Protein AF-A0A957WY22-F1 (afdb_monomer)

Foldseek 3Di:
DFAFQKKKFKKFWQPQFKDWDDKAFDPVQPPKDKDDWDDDHRIIMTMIGRGDRPDDPPDDGIDTDIDTNDAAKIKMWTDDMWTAGPVRHTDDDDDGDMDIDGDDDDDDDDDDDDD

Nearest PDB structures (foldseek):
  2jh2-assembly3_C  TM=7.998E-01  e=1.149E-04  Clostridium perfringens
  2w1n-assembly1_A  TM=7.586E-01  e=9.212E-04  Clostridium perfringens
  2vn5-assembly1_A  TM=7.112E-01  e=7.054E-04  Ruminiclostridium cellulolyticum
  1g1k-assembly2_B  TM=6.632E-01  e=2.052E-03  Ruminiclostridium cellulolyticum
  9deq-assembly1_A  TM=4.966E-01  e=2.134E-01  Homo sapiens

Sequence (115 aa):
ATTPRGFALTLRIDPAHLHFTQIEANPSLGKVIPLSAEQHGATVVVGLYDLPTNLAAGSELATLVFRGSGVGATTISVVDAAAVDSAGRAIQAEATGSGVVHVDGEQLWVPVVHR

Solvent-accessible surface area (backbone atoms only — not comparable to full-atom values): 6908 Å² total; per-residue (Å²): 133,87,52,50,20,28,42,35,42,32,32,38,44,49,56,71,37,39,40,84,73,49,69,44,58,36,72,91,62,56,80,49,43,66,45,85,64,48,76,61,81,43,37,37,39,42,34,40,30,56,46,54,81,79,71,59,89,88,61,79,64,59,50,79,43,66,44,76,67,34,72,46,78,48,52,41,32,52,74,43,37,46,28,18,31,87,84,68,44,80,45,95,48,83,61,82,56,72,47,81,47,76,34,86,76,82,91,81,84,80,86,85,80,86,129

Mean predicted aligned error: 5.27 Å

Radius of gyration: 17.43 Å; Cα contacts (8 Å, |Δi|>4): 239; chains: 1; bounding box: 38×35×56 Å

Structure (mmCIF, N/CA/C/O backbone):
data_AF-A0A957WY22-F1
#
_entry.id   AF-A0A957WY22-F1
#
loop_
_atom_site.group_PDB
_atom_site.id
_atom_site.type_symbol
_atom_site.label_atom_id
_atom_site.label_alt_id
_atom_site.label_comp_id
_atom_site.label_asym_id
_atom_site.label_entity_id
_atom_site.label_seq_id
_atom_site.pdbx_PDB_ins_code
_atom_site.Cartn_x
_atom_site.Cartn_y
_atom_site.Cartn_z
_atom_site.occupancy
_atom_site.B_iso_or_equiv
_atom_site.auth_seq_id
_atom_site.auth_comp_id
_atom_site.auth_asym_id
_atom_site.auth_atom_id
_atom_site.pdbx_PDB_model_num
ATOM 1 N N . ALA A 1 1 ? 8.698 -7.769 -22.986 1.00 63.66 1 ALA A N 1
ATOM 2 C CA . ALA A 1 1 ? 7.892 -7.092 -21.954 1.00 63.66 1 ALA A CA 1
ATOM 3 C C . ALA A 1 1 ? 8.667 -5.871 -21.487 1.00 63.66 1 ALA A C 1
ATOM 5 O O . ALA A 1 1 ? 9.880 -5.982 -21.350 1.00 63.66 1 ALA A O 1
ATOM 6 N N . THR A 1 2 ? 8.019 -4.719 -21.322 1.00 78.81 2 THR A N 1
ATOM 7 C CA . THR A 1 2 ? 8.676 -3.528 -20.763 1.00 78.81 2 THR A CA 1
ATOM 8 C C . THR A 1 2 ? 8.767 -3.702 -19.253 1.00 78.81 2 THR A C 1
ATOM 10 O O . THR A 1 2 ? 7.733 -3.874 -18.611 1.00 78.81 2 THR A O 1
ATOM 13 N N . THR A 1 3 ? 9.976 -3.713 -18.686 1.00 83.00 3 THR A N 1
ATOM 14 C CA . THR A 1 3 ? 10.130 -3.847 -17.231 1.00 83.00 3 THR A CA 1
ATOM 15 C C . THR A 1 3 ? 9.831 -2.509 -16.550 1.00 83.00 3 THR A C 1
ATOM 17 O O . THR A 1 3 ? 10.396 -1.492 -16.968 1.00 83.00 3 THR A O 1
ATOM 20 N N . PRO A 1 4 ? 8.974 -2.476 -15.513 1.00 89.44 4 PRO A N 1
ATOM 21 C CA . PRO A 1 4 ? 8.736 -1.260 -14.752 1.00 89.44 4 PRO A CA 1
ATOM 22 C C . PRO A 1 4 ? 10.014 -0.808 -14.043 1.00 89.44 4 PRO A C 1
ATOM 24 O O . PRO A 1 4 ? 10.724 -1.605 -13.433 1.00 89.44 4 PRO A O 1
ATOM 27 N N . ARG A 1 5 ? 10.285 0.494 -14.105 1.00 94.38 5 ARG A N 1
ATOM 28 C CA . ARG A 1 5 ? 11.305 1.179 -13.308 1.00 94.38 5 ARG A CA 1
ATOM 29 C C . ARG A 1 5 ? 10.714 1.822 -12.060 1.00 94.38 5 ARG A C 1
ATOM 31 O O . ARG A 1 5 ? 11.398 1.919 -11.045 1.00 94.38 5 ARG A O 1
ATOM 38 N N . GLY A 1 6 ? 9.462 2.255 -12.148 1.00 95.19 6 GLY A N 1
ATOM 39 C CA . GLY A 1 6 ? 8.678 2.744 -11.025 1.00 95.19 6 GLY A CA 1
ATOM 40 C C . GLY A 1 6 ? 7.301 2.099 -11.017 1.00 95.19 6 GLY A C 1
ATOM 41 O O . GLY A 1 6 ? 6.768 1.755 -12.073 1.00 95.19 6 GLY A O 1
ATOM 42 N N . PHE A 1 7 ? 6.747 1.939 -9.823 1.00 95.81 7 PHE A N 1
ATOM 43 C CA . PHE A 1 7 ? 5.423 1.381 -9.590 1.00 95.81 7 PHE A CA 1
ATOM 44 C C . PHE A 1 7 ? 4.741 2.164 -8.473 1.00 95.81 7 PHE A C 1
ATOM 46 O O . PHE A 1 7 ? 5.372 2.456 -7.459 1.00 95.81 7 PHE A O 1
ATOM 53 N N . ALA A 1 8 ? 3.467 2.490 -8.647 1.00 96.88 8 ALA A N 1
ATOM 54 C CA . ALA A 1 8 ? 2.632 3.119 -7.640 1.00 96.88 8 ALA A CA 1
ATOM 55 C C . ALA A 1 8 ? 1.325 2.341 -7.481 1.00 96.88 8 ALA A C 1
ATOM 57 O O . ALA A 1 8 ? 0.775 1.820 -8.452 1.00 96.88 8 ALA A O 1
ATOM 58 N N . LEU A 1 9 ? 0.837 2.283 -6.247 1.00 97.38 9 LEU A N 1
ATOM 59 C CA . LEU A 1 9 ? -0.389 1.603 -5.866 1.00 97.38 9 LEU A CA 1
ATOM 60 C C . LEU A 1 9 ? -1.282 2.578 -5.107 1.00 97.38 9 LEU A C 1
ATOM 62 O O . LEU A 1 9 ? -0.845 3.201 -4.137 1.00 97.38 9 LEU A O 1
ATOM 66 N N . THR A 1 10 ? -2.541 2.662 -5.524 1.00 98.06 10 THR A N 1
ATOM 67 C CA . THR A 1 10 ? -3.582 3.378 -4.792 1.00 98.06 10 THR A CA 1
ATOM 68 C C . THR A 1 10 ? -4.447 2.370 -4.057 1.00 98.06 10 THR A C 1
ATOM 70 O O . THR A 1 10 ? -5.019 1.456 -4.656 1.00 98.06 10 THR A O 1
ATOM 73 N N . LEU A 1 11 ? -4.558 2.548 -2.749 1.00 98.19 11 LEU A N 1
ATOM 74 C CA . LEU A 1 11 ? -5.333 1.713 -1.849 1.00 98.19 11 LEU A CA 1
ATOM 75 C C . LEU A 1 11 ? -6.484 2.506 -1.248 1.00 98.19 11 LEU A C 1
ATOM 77 O O . LEU A 1 11 ? -6.350 3.693 -0.956 1.00 98.19 11 LEU A O 1
ATOM 81 N N . ARG A 1 12 ? -7.588 1.814 -0.982 1.00 98.25 12 ARG A N 1
ATOM 82 C CA . ARG A 1 12 ? -8.657 2.287 -0.111 1.00 98.25 12 ARG A CA 1
ATOM 83 C C . ARG A 1 12 ? -8.626 1.525 1.207 1.00 98.25 12 ARG A C 1
ATOM 85 O O . ARG A 1 12 ? -8.635 0.293 1.209 1.00 98.25 12 ARG A O 1
ATOM 92 N N . ILE A 1 13 ? -8.617 2.281 2.297 1.00 97.38 13 ILE A N 1
ATOM 93 C CA . ILE A 1 13 ? -8.621 1.825 3.688 1.00 97.38 13 ILE A CA 1
ATOM 94 C C . ILE A 1 13 ? -9.751 2.504 4.467 1.00 97.38 13 ILE A C 1
ATOM 96 O O . ILE A 1 13 ? -10.310 3.503 4.017 1.00 97.38 13 ILE A O 1
ATOM 100 N N . ASP A 1 14 ? -10.055 1.997 5.658 1.00 97.12 14 ASP A N 1
ATOM 101 C CA . ASP A 1 14 ? -10.890 2.711 6.623 1.00 97.12 14 ASP A CA 1
ATOM 102 C C . ASP A 1 14 ? -10.015 3.504 7.613 1.00 97.12 14 ASP A C 1
ATOM 104 O O . ASP A 1 14 ? -9.354 2.892 8.461 1.00 97.12 14 ASP A O 1
ATOM 108 N N . PRO A 1 15 ? -10.016 4.848 7.558 1.00 95.81 15 PRO A N 1
ATOM 109 C CA . PRO A 1 15 ? -9.195 5.667 8.444 1.00 95.81 15 PRO A CA 1
ATOM 110 C C . PRO A 1 15 ? -9.637 5.607 9.916 1.00 95.81 15 PRO A C 1
ATOM 112 O O . PRO A 1 15 ? -8.858 5.967 10.801 1.00 95.81 15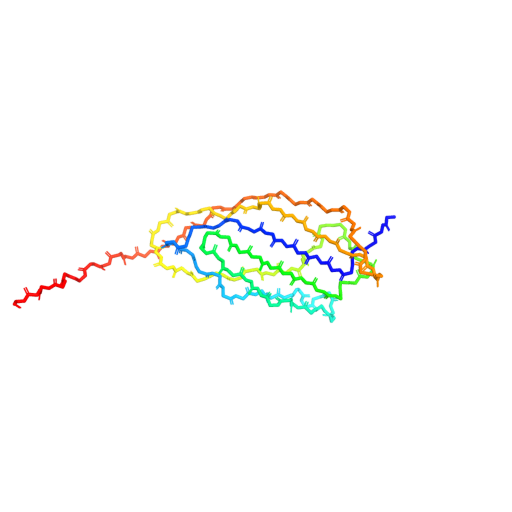 PRO A O 1
ATOM 115 N N . ALA A 1 16 ? -10.859 5.141 10.205 1.00 94.44 16 ALA A N 1
ATOM 116 C CA . ALA A 1 16 ? -11.311 4.926 11.578 1.00 94.44 16 ALA A CA 1
ATOM 117 C C . ALA A 1 16 ? -10.613 3.729 12.247 1.00 94.44 16 ALA A C 1
ATOM 119 O O . ALA A 1 16 ? -10.544 3.679 13.473 1.00 94.44 16 ALA A O 1
ATOM 120 N N . HIS A 1 17 ? -10.078 2.795 11.454 1.00 95.31 17 HIS A N 1
ATOM 121 C CA . HIS A 1 17 ? -9.441 1.571 11.944 1.00 95.31 17 HIS A CA 1
ATOM 122 C C . HIS A 1 17 ? -7.942 1.504 11.644 1.00 95.31 17 HIS A C 1
ATOM 124 O O . HIS A 1 17 ? -7.199 0.907 12.423 1.00 95.31 17 HIS A O 1
ATOM 130 N N . LEU A 1 18 ? -7.486 2.098 10.537 1.00 96.12 18 LEU A N 1
ATOM 131 C CA . LEU A 1 18 ? -6.100 2.022 10.083 1.00 96.12 18 LEU A CA 1
ATOM 132 C C . LEU A 1 18 ? -5.541 3.395 9.725 1.00 96.12 18 LEU A C 1
ATOM 134 O O . LEU A 1 18 ? -6.171 4.199 9.042 1.00 96.12 18 LEU A O 1
ATOM 138 N N . HIS A 1 19 ? -4.290 3.615 10.105 1.00 95.12 19 HIS A N 1
ATOM 139 C CA . HIS A 1 19 ? -3.485 4.742 9.662 1.00 95.12 19 HIS A CA 1
ATOM 140 C C . HIS A 1 19 ? -2.235 4.208 8.969 1.00 95.12 19 HIS A C 1
ATOM 142 O O . HIS A 1 19 ? -1.490 3.428 9.567 1.00 95.12 19 HIS A O 1
ATOM 148 N N . PHE A 1 20 ? -1.983 4.609 7.723 1.00 96.00 20 PHE A N 1
ATOM 149 C CA . PHE A 1 20 ? -0.754 4.219 7.038 1.00 96.00 20 PHE A CA 1
ATOM 150 C C . PHE A 1 20 ? 0.450 4.858 7.735 1.00 96.00 20 PHE A C 1
ATOM 152 O O . PHE A 1 20 ? 0.397 6.022 8.130 1.00 96.00 20 PHE A O 1
ATOM 159 N N . THR A 1 21 ? 1.530 4.106 7.929 1.00 95.56 21 THR A N 1
ATOM 160 C CA . THR A 1 21 ? 2.725 4.627 8.606 1.00 95.56 21 THR A CA 1
ATOM 161 C C . THR A 1 21 ? 3.931 4.655 7.693 1.00 95.56 21 THR A C 1
ATOM 163 O O . THR A 1 21 ? 4.589 5.689 7.600 1.00 95.56 21 THR A O 1
ATOM 166 N N . GLN A 1 22 ? 4.231 3.542 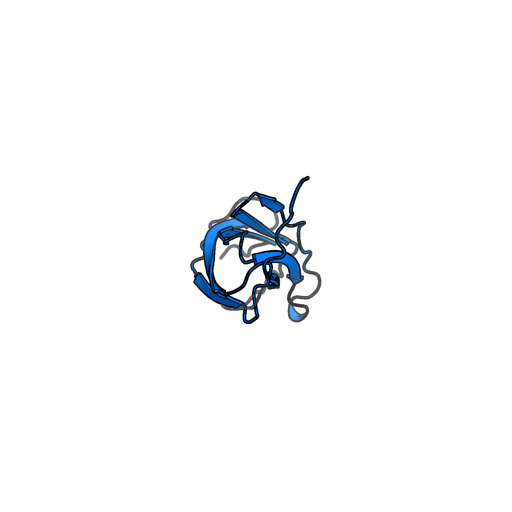7.027 1.00 95.62 22 GLN A N 1
ATOM 167 C CA . GLN A 1 22 ? 5.431 3.430 6.207 1.00 95.62 22 GLN A CA 1
ATOM 168 C C . GLN A 1 22 ? 5.313 2.352 5.135 1.00 95.62 22 GLN A C 1
ATOM 170 O O . GLN A 1 22 ? 4.529 1.409 5.237 1.00 95.62 22 GLN A O 1
ATOM 175 N N . ILE A 1 23 ? 6.144 2.508 4.109 1.00 96.19 23 ILE A N 1
ATOM 176 C CA . ILE A 1 23 ? 6.423 1.501 3.094 1.00 96.19 23 ILE A CA 1
ATOM 177 C C . ILE A 1 23 ? 7.864 1.027 3.280 1.00 96.19 23 ILE A C 1
ATOM 179 O O . ILE A 1 23 ? 8.797 1.828 3.336 1.00 96.19 23 ILE A O 1
ATOM 183 N N . GLU A 1 24 ? 8.039 -0.284 3.356 1.00 95.50 24 GLU A N 1
ATOM 184 C CA . GLU A 1 24 ? 9.333 -0.942 3.476 1.00 95.50 24 GLU A CA 1
ATOM 185 C C . GLU A 1 24 ? 9.618 -1.684 2.171 1.00 95.50 24 GLU A C 1
ATOM 187 O O . GLU A 1 24 ? 8.976 -2.688 1.866 1.00 95.50 24 GLU A O 1
ATOM 192 N N . ALA A 1 25 ? 10.556 -1.178 1.366 1.00 96.00 25 ALA A N 1
ATOM 193 C CA . ALA A 1 25 ? 10.965 -1.870 0.147 1.00 96.00 25 ALA A CA 1
ATOM 194 C C . ALA A 1 25 ? 11.591 -3.228 0.485 1.00 96.00 25 ALA A C 1
ATOM 196 O O . ALA A 1 25 ? 12.352 -3.343 1.448 1.00 96.00 25 ALA A O 1
ATOM 197 N N . ASN A 1 26 ? 11.315 -4.244 -0.336 1.00 96.06 26 ASN A N 1
ATOM 198 C CA . ASN A 1 26 ? 11.907 -5.562 -0.148 1.00 96.06 26 ASN A CA 1
ATOM 199 C C . ASN A 1 26 ? 13.442 -5.471 -0.300 1.00 96.06 26 ASN A C 1
ATOM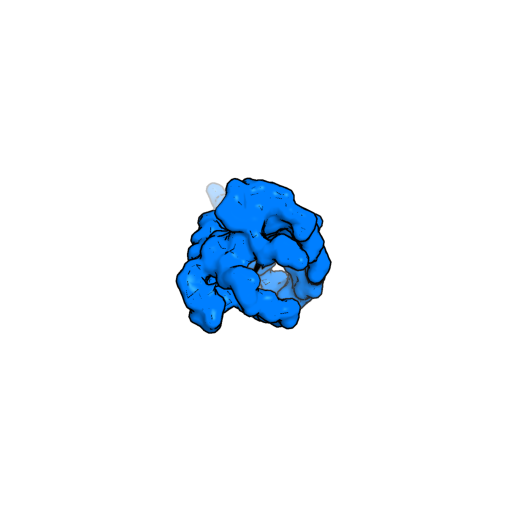 201 O O . ASN A 1 26 ? 13.932 -5.183 -1.399 1.00 96.06 26 ASN A O 1
ATOM 205 N N . PRO A 1 27 ? 14.227 -5.760 0.758 1.00 94.75 27 PRO A N 1
ATOM 206 C CA . PRO A 1 27 ? 15.677 -5.577 0.733 1.00 94.75 27 PRO A CA 1
ATOM 207 C C . PRO A 1 27 ? 16.386 -6.507 -0.262 1.00 94.75 27 PRO A C 1
ATOM 209 O O . PRO A 1 27 ? 17.493 -6.203 -0.708 1.00 94.75 27 PRO A O 1
ATOM 212 N N . SER A 1 28 ? 15.760 -7.623 -0.657 1.00 95.06 28 SER A N 1
ATOM 213 C CA . SER A 1 28 ? 16.318 -8.544 -1.659 1.00 95.06 28 SER A CA 1
ATOM 214 C C . SER A 1 28 ? 16.347 -7.965 -3.078 1.00 95.06 28 SER A C 1
ATOM 216 O O . SER A 1 28 ? 17.086 -8.465 -3.925 1.00 95.06 28 SER A O 1
ATOM 218 N N . LEU A 1 29 ? 15.598 -6.886 -3.335 1.00 93.44 29 LEU A N 1
ATOM 219 C CA . LEU A 1 29 ? 15.568 -6.201 -4.630 1.00 93.44 29 LEU A CA 1
ATOM 220 C C . LEU A 1 29 ? 16.736 -5.220 -4.824 1.00 93.44 29 LEU A C 1
ATOM 222 O O . LEU A 1 29 ? 16.883 -4.638 -5.899 1.00 93.44 29 LEU A O 1
ATOM 226 N N . GLY A 1 30 ? 17.584 -5.036 -3.808 1.00 92.62 30 GLY A N 1
ATOM 227 C CA . GLY A 1 30 ? 18.706 -4.106 -3.853 1.00 92.62 30 GLY A CA 1
ATOM 228 C C . GLY A 1 30 ? 18.278 -2.663 -3.581 1.00 92.62 30 GLY A C 1
ATOM 229 O O . GLY A 1 30 ? 17.540 -2.390 -2.637 1.00 92.62 30 GLY A O 1
ATOM 230 N N . LYS A 1 31 ? 18.789 -1.710 -4.370 1.00 91.62 31 LYS A N 1
ATOM 231 C CA . LYS A 1 31 ? 18.570 -0.269 -4.156 1.00 91.62 31 LYS A CA 1
ATOM 232 C C . LYS A 1 31 ? 17.240 0.201 -4.751 1.00 91.62 31 LYS A C 1
ATOM 234 O O . LYS A 1 31 ? 17.232 0.986 -5.690 1.00 91.62 31 LYS A O 1
ATOM 239 N N . VAL A 1 32 ? 16.134 -0.268 -4.189 1.00 96.06 32 VAL A N 1
ATOM 240 C CA . VAL A 1 32 ? 14.800 0.272 -4.480 1.00 96.06 32 VAL A CA 1
ATOM 241 C C . VAL A 1 32 ? 14.542 1.475 -3.574 1.00 96.06 32 VAL A C 1
ATOM 243 O O . VAL A 1 32 ? 14.865 1.449 -2.387 1.00 96.06 32 VAL A O 1
ATOM 246 N N . ILE A 1 33 ? 13.967 2.536 -4.132 1.00 95.62 33 ILE A N 1
ATOM 247 C CA . ILE A 1 33 ? 13.685 3.789 -3.430 1.00 95.62 33 ILE A CA 1
ATOM 248 C C . ILE A 1 33 ? 12.179 3.868 -3.164 1.00 95.62 33 ILE A C 1
ATOM 250 O O . ILE A 1 33 ? 11.414 4.027 -4.11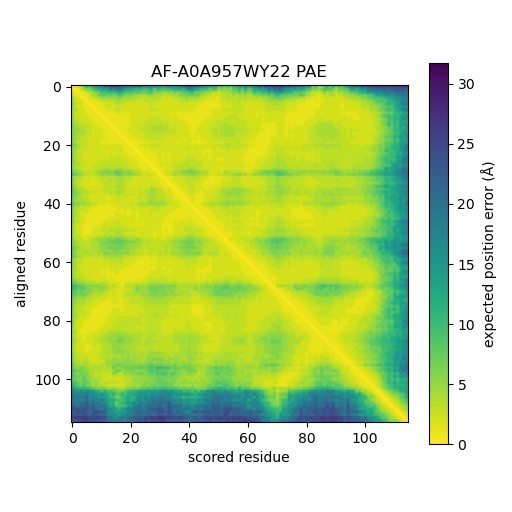8 1.00 95.62 33 ILE A O 1
ATOM 254 N N . PRO A 1 34 ? 11.722 3.789 -1.904 1.00 95.81 34 PRO A N 1
ATOM 255 C CA . PRO A 1 34 ? 10.342 4.106 -1.580 1.00 95.81 34 PRO A CA 1
ATOM 256 C C . PRO A 1 34 ? 10.057 5.580 -1.863 1.00 95.81 34 PRO A C 1
ATOM 258 O O . PRO A 1 34 ? 10.820 6.462 -1.464 1.00 95.81 34 PRO A O 1
ATOM 261 N N . LEU A 1 35 ? 8.959 5.842 -2.561 1.00 94.25 35 LEU A N 1
ATOM 262 C CA . LEU A 1 35 ? 8.442 7.190 -2.738 1.00 94.25 35 LEU A CA 1
ATOM 263 C C . LEU A 1 35 ? 7.675 7.601 -1.481 1.00 94.25 35 LEU A C 1
ATOM 265 O O . LEU A 1 35 ? 7.092 6.756 -0.797 1.00 94.25 35 LEU A O 1
ATOM 269 N N . SER A 1 36 ? 7.666 8.902 -1.189 1.00 92.50 36 SER A N 1
ATOM 270 C CA . SER A 1 36 ? 6.831 9.451 -0.122 1.00 92.50 36 SER A CA 1
ATOM 271 C C . SER A 1 36 ? 5.383 9.036 -0.350 1.00 92.50 36 SER A C 1
ATOM 273 O O . SER A 1 36 ? 4.830 9.262 -1.425 1.00 92.50 36 SER A O 1
ATOM 275 N N . ALA A 1 37 ? 4.790 8.407 0.656 1.00 94.75 37 ALA A N 1
ATOM 276 C CA . ALA A 1 37 ? 3.393 8.030 0.606 1.00 94.75 37 ALA A CA 1
ATOM 277 C C . ALA A 1 37 ? 2.501 9.235 0.906 1.00 94.75 37 ALA A C 1
ATOM 279 O O . ALA A 1 37 ? 2.853 10.098 1.714 1.00 94.75 37 ALA A O 1
ATOM 280 N N . GLU A 1 38 ? 1.316 9.241 0.312 1.00 95.31 38 GLU A N 1
ATOM 281 C CA . GLU A 1 38 ? 0.298 10.259 0.540 1.00 95.31 38 GLU A CA 1
ATOM 282 C C . GLU A 1 38 ? -0.980 9.583 1.036 1.00 95.31 38 GLU A C 1
ATOM 284 O O . GLU A 1 38 ? -1.468 8.633 0.424 1.00 95.31 38 GLU A O 1
ATOM 289 N N . GLN A 1 39 ? -1.534 10.058 2.154 1.00 95.50 39 GLN A N 1
ATOM 290 C CA . GLN A 1 39 ? -2.832 9.606 2.655 1.00 95.50 39 GLN A CA 1
ATOM 291 C C . GLN A 1 39 ? -3.821 10.774 2.661 1.00 95.50 39 GLN A C 1
ATOM 293 O O . GLN A 1 39 ? -3.618 11.777 3.343 1.00 95.50 39 GLN A O 1
ATOM 298 N N . HIS A 1 40 ? -4.933 10.604 1.945 1.00 95.62 40 HIS A N 1
ATOM 299 C CA . HIS A 1 40 ? -6.036 11.557 1.866 1.00 95.62 40 HIS A CA 1
ATOM 300 C C . HIS A 1 40 ? -7.345 10.860 2.244 1.00 95.62 40 HIS A C 1
ATOM 302 O O . HIS A 1 40 ? -7.990 10.198 1.429 1.00 95.62 40 HIS A O 1
ATOM 308 N N . GLY A 1 41 ? -7.736 10.994 3.514 1.00 95.19 41 GLY A N 1
ATOM 309 C CA . GLY A 1 41 ? -8.913 10.320 4.060 1.00 95.19 41 GLY A CA 1
ATOM 310 C C . GLY A 1 41 ? -8.777 8.798 3.977 1.00 95.19 41 GLY A C 1
ATOM 311 O O . GLY A 1 41 ? -7.893 8.218 4.606 1.00 95.19 41 GLY A O 1
ATOM 312 N N . ALA A 1 42 ? -9.662 8.173 3.200 1.00 97.19 42 ALA A N 1
ATOM 313 C CA . ALA A 1 42 ? -9.704 6.729 2.981 1.00 97.19 42 ALA A CA 1
ATOM 314 C C . ALA A 1 42 ? -8.740 6.236 1.887 1.00 97.19 42 ALA A C 1
ATOM 316 O O . ALA A 1 42 ? -8.642 5.031 1.678 1.00 97.19 42 ALA A O 1
ATOM 317 N N . THR A 1 43 ? -8.051 7.132 1.178 1.00 98.00 43 THR A N 1
ATOM 318 C CA . THR A 1 43 ? -7.147 6.768 0.081 1.00 98.00 43 THR A CA 1
ATOM 319 C C . THR A 1 43 ? -5.694 6.887 0.521 1.00 98.00 43 THR A C 1
ATOM 321 O O . THR A 1 43 ? -5.306 7.901 1.099 1.00 98.00 43 THR A O 1
ATOM 324 N N . VAL A 1 44 ? -4.890 5.872 0.211 1.00 98.00 44 VAL A N 1
ATOM 325 C CA . VAL A 1 44 ? -3.439 5.845 0.425 1.00 98.00 44 VAL A CA 1
ATOM 326 C C . VAL A 1 44 ? -2.759 5.584 -0.913 1.00 98.00 44 VAL A C 1
ATOM 328 O O . VAL A 1 44 ? -3.068 4.596 -1.575 1.00 98.00 44 VAL A O 1
ATOM 331 N N . VAL A 1 45 ? -1.826 6.447 -1.300 1.00 97.88 45 VAL A N 1
ATOM 332 C CA . VAL A 1 45 ? -0.975 6.274 -2.478 1.00 97.88 45 VAL A CA 1
ATOM 333 C C . VAL A 1 45 ? 0.436 5.963 -2.001 1.00 97.88 45 VAL A C 1
ATOM 335 O O . VAL A 1 45 ? 1.016 6.712 -1.215 1.00 97.88 45 VAL A O 1
ATOM 338 N N . VAL A 1 46 ? 0.988 4.851 -2.472 1.00 97.56 46 VAL A N 1
ATOM 339 C CA . VAL A 1 46 ? 2.367 4.430 -2.195 1.00 97.56 46 VAL A CA 1
ATOM 340 C C . VAL A 1 46 ? 3.089 4.156 -3.499 1.00 97.56 46 VAL A C 1
ATOM 342 O O . VAL A 1 46 ? 2.463 3.798 -4.495 1.00 97.56 46 VAL A O 1
ATOM 345 N N . GLY A 1 47 ? 4.412 4.277 -3.503 1.00 97.00 47 GLY A N 1
ATOM 346 C CA . GLY A 1 47 ? 5.186 3.957 -4.690 1.00 97.00 47 GLY A CA 1
ATOM 347 C C . GLY A 1 47 ? 6.615 3.547 -4.396 1.00 97.00 47 GLY A C 1
ATOM 348 O O . GLY A 1 47 ? 7.158 3.799 -3.324 1.00 97.00 47 GLY A O 1
ATOM 349 N N . LEU A 1 48 ? 7.213 2.904 -5.387 1.00 97.12 48 LEU A N 1
ATOM 350 C CA . LEU A 1 48 ? 8.601 2.485 -5.424 1.00 97.12 48 LEU A CA 1
ATOM 351 C C . LEU A 1 48 ? 9.216 2.977 -6.732 1.00 97.12 48 LEU A C 1
ATOM 353 O O . LEU A 1 48 ? 8.575 2.969 -7.785 1.00 97.12 48 LEU A O 1
ATOM 357 N N . TYR A 1 49 ? 10.483 3.353 -6.670 1.00 95.81 49 TYR A N 1
ATOM 358 C CA . TYR A 1 49 ? 11.299 3.712 -7.817 1.00 95.81 49 TYR A CA 1
ATOM 359 C C . TYR A 1 49 ? 12.607 2.922 -7.807 1.00 95.81 49 TYR A C 1
ATOM 361 O O . TYR A 1 49 ? 12.990 2.350 -6.788 1.00 95.81 49 TYR A O 1
ATOM 369 N N . ASP A 1 50 ? 13.297 2.898 -8.945 1.00 95.12 50 ASP A N 1
ATOM 370 C CA . ASP A 1 50 ? 14.527 2.123 -9.139 1.00 95.12 50 ASP A CA 1
ATOM 371 C C . ASP A 1 50 ? 14.294 0.604 -9.009 1.00 95.12 50 ASP A C 1
ATOM 373 O O . ASP A 1 50 ? 15.104 -0.139 -8.464 1.00 95.12 50 ASP A O 1
ATOM 377 N N . LEU A 1 51 ? 13.165 0.113 -9.531 1.00 95.50 51 LEU A N 1
ATOM 378 C CA . LEU A 1 51 ? 12.917 -1.326 -9.590 1.00 95.50 51 LEU A CA 1
ATOM 379 C C . LEU A 1 51 ? 13.951 -2.024 -10.501 1.00 95.50 51 LEU A C 1
ATOM 381 O O . LEU A 1 51 ? 14.342 -1.458 -11.537 1.00 95.50 51 LEU A O 1
ATOM 385 N N . PRO A 1 52 ? 14.409 -3.239 -10.137 1.00 93.00 52 PRO A N 1
ATOM 386 C CA . PRO A 1 52 ? 15.381 -3.973 -10.931 1.00 93.00 52 PRO A CA 1
ATOM 387 C C . PRO A 1 52 ? 14.762 -4.494 -12.235 1.00 93.00 52 PRO A C 1
ATOM 389 O O . PRO A 1 52 ? 13.601 -4.894 -12.299 1.00 93.00 52 PRO A O 1
ATOM 392 N N . THR A 1 53 ? 15.557 -4.516 -13.306 1.00 89.75 53 THR A N 1
ATOM 393 C CA . THR A 1 53 ? 15.083 -4.880 -14.654 1.00 89.75 53 THR A CA 1
ATOM 394 C C . THR A 1 53 ? 14.806 -6.377 -14.834 1.00 89.75 53 THR A C 1
ATOM 396 O O . THR A 1 53 ? 14.201 -6.774 -15.831 1.00 89.75 53 THR A O 1
ATOM 399 N N . ASN A 1 54 ? 15.228 -7.199 -13.874 1.00 88.50 54 ASN A N 1
ATOM 400 C CA . ASN A 1 54 ? 15.114 -8.656 -13.856 1.00 88.50 54 ASN A CA 1
ATOM 401 C C . ASN A 1 54 ? 14.125 -9.173 -12.792 1.00 88.50 54 ASN A C 1
ATOM 403 O O . ASN A 1 54 ? 14.298 -10.285 -12.294 1.00 88.50 54 ASN A O 1
ATOM 407 N N . LEU A 1 55 ? 13.106 -8.383 -12.433 1.00 88.69 55 LEU A N 1
ATOM 408 C CA . LEU A 1 55 ? 12.034 -8.817 -11.529 1.00 88.69 55 LEU A CA 1
ATOM 409 C C . LEU A 1 55 ? 11.342 -10.081 -12.054 1.00 88.69 55 LEU A C 1
ATOM 411 O O . LEU A 1 55 ? 10.852 -10.113 -13.185 1.00 88.69 55 LEU A O 1
ATOM 415 N N . ALA A 1 56 ? 11.279 -11.112 -11.213 1.00 88.31 56 ALA A N 1
ATOM 416 C CA . ALA A 1 56 ? 10.495 -12.300 -11.506 1.00 88.31 56 ALA A CA 1
ATOM 417 C C . ALA A 1 56 ? 9.002 -12.018 -11.275 1.00 88.31 56 ALA A C 1
ATOM 419 O O . ALA A 1 56 ? 8.615 -11.192 -10.445 1.00 88.31 56 ALA A O 1
ATOM 420 N N . ALA A 1 57 ? 8.139 -12.724 -12.004 1.00 87.19 57 ALA A N 1
ATOM 421 C CA . ALA A 1 57 ? 6.706 -12.666 -11.744 1.00 87.19 57 ALA A CA 1
ATOM 422 C C . ALA A 1 57 ? 6.409 -13.166 -10.320 1.00 87.19 57 ALA A C 1
ATOM 424 O O . ALA A 1 57 ? 6.942 -14.191 -9.895 1.00 87.19 57 ALA A O 1
ATOM 425 N N . GLY A 1 58 ? 5.559 -12.439 -9.592 1.00 86.75 58 GLY A N 1
ATOM 426 C CA . GLY A 1 58 ? 5.208 -12.763 -8.207 1.00 86.75 58 GLY A CA 1
ATOM 427 C C . GLY A 1 58 ? 6.252 -12.353 -7.164 1.00 86.75 58 GLY A C 1
ATOM 428 O O . GLY A 1 58 ? 6.075 -12.675 -5.993 1.00 86.75 58 GLY A O 1
ATOM 429 N N . SER A 1 59 ? 7.322 -11.646 -7.548 1.00 90.81 59 SER A N 1
ATOM 430 C CA . SER A 1 59 ? 8.250 -11.062 -6.577 1.00 90.81 59 SER A CA 1
ATOM 431 C C . SER A 1 59 ? 7.533 -10.080 -5.650 1.00 90.81 59 SER A C 1
ATOM 433 O O . SER A 1 59 ? 6.827 -9.178 -6.102 1.00 90.81 59 SER A O 1
ATOM 435 N N . GLU A 1 60 ? 7.763 -10.227 -4.347 1.00 93.75 60 GLU A N 1
ATOM 436 C CA . GLU A 1 60 ? 7.351 -9.236 -3.360 1.00 93.75 60 GLU A CA 1
ATOM 437 C C . GLU A 1 60 ? 8.120 -7.929 -3.590 1.00 93.75 60 GLU A C 1
ATOM 439 O O . GLU A 1 60 ? 9.352 -7.932 -3.634 1.00 93.75 60 GLU A O 1
ATOM 444 N N . LEU A 1 61 ? 7.400 -6.814 -3.734 1.00 93.88 61 LEU A N 1
ATOM 445 C CA . LEU A 1 61 ? 8.006 -5.505 -3.992 1.00 93.88 61 LEU A CA 1
ATOM 446 C C . LEU A 1 61 ? 8.278 -4.717 -2.707 1.00 93.88 61 LEU A C 1
ATOM 448 O O . LEU A 1 61 ? 9.340 -4.111 -2.560 1.00 93.88 61 LEU 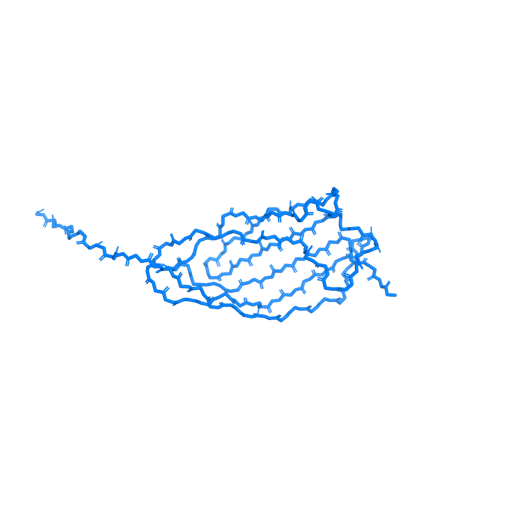A O 1
ATOM 452 N N . ALA A 1 62 ? 7.316 -4.717 -1.788 1.00 95.88 62 ALA A N 1
ATOM 453 C CA . ALA A 1 62 ? 7.388 -4.006 -0.523 1.00 95.88 62 ALA A CA 1
ATOM 454 C C . ALA A 1 62 ? 6.360 -4.540 0.474 1.00 95.88 62 ALA A C 1
ATOM 456 O O . ALA A 1 62 ? 5.336 -5.105 0.085 1.00 95.88 62 ALA A O 1
ATOM 457 N N . THR A 1 63 ? 6.604 -4.248 1.747 1.00 95.62 63 THR A N 1
ATOM 458 C CA . THR A 1 63 ? 5.633 -4.365 2.831 1.00 95.62 63 THR A CA 1
ATOM 459 C C . THR A 1 63 ? 5.054 -2.988 3.155 1.00 95.62 63 THR A C 1
ATOM 461 O O . THR A 1 63 ? 5.775 -1.996 3.259 1.00 95.62 63 THR A O 1
ATOM 464 N N . LEU A 1 64 ? 3.731 -2.918 3.311 1.00 95.88 64 LEU A N 1
ATOM 465 C CA . LEU A 1 64 ? 3.028 -1.714 3.748 1.00 95.88 64 LEU A CA 1
ATOM 466 C C . LEU A 1 64 ? 2.660 -1.864 5.218 1.00 95.88 64 LEU A C 1
ATOM 468 O O . LEU A 1 64 ? 2.013 -2.838 5.602 1.00 95.88 64 LEU A O 1
ATOM 472 N N . VAL A 1 65 ? 3.055 -0.893 6.031 1.00 95.44 65 VAL A N 1
ATOM 473 C CA . VAL A 1 65 ? 2.822 -0.911 7.471 1.00 95.44 65 VAL A CA 1
ATOM 474 C C . VAL A 1 65 ? 1.691 0.050 7.806 1.00 95.44 65 VAL A C 1
ATOM 476 O O . VAL A 1 65 ? 1.664 1.207 7.377 1.00 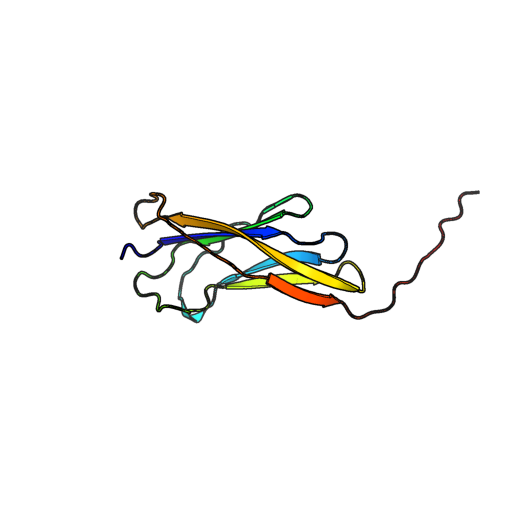95.44 65 VAL A O 1
ATOM 479 N N . PHE A 1 66 ? 0.753 -0.453 8.599 1.00 95.44 66 PHE A N 1
ATOM 480 C CA . PHE A 1 66 ? -0.377 0.298 9.119 1.00 95.44 66 PHE A CA 1
ATOM 481 C C . PHE A 1 66 ? -0.366 0.226 10.641 1.00 95.44 66 PHE A C 1
ATOM 483 O O . PHE A 1 66 ? -0.047 -0.806 11.231 1.00 95.44 66 PHE A O 1
ATOM 490 N N . ARG A 1 67 ? -0.759 1.321 11.284 1.00 94.06 67 ARG A N 1
ATOM 491 C CA . ARG A 1 67 ? -1.063 1.364 12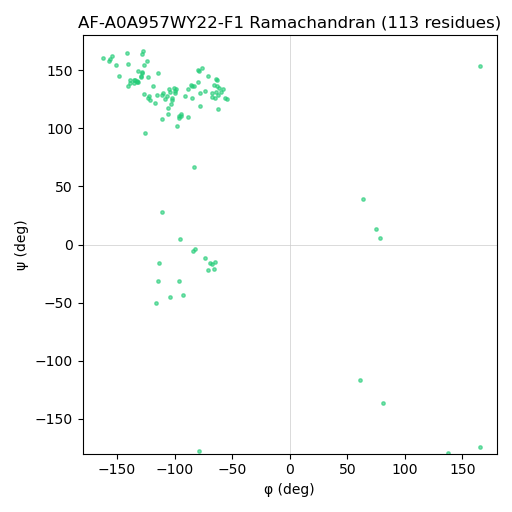.711 1.00 94.06 67 ARG A CA 1
ATOM 492 C C . ARG A 1 67 ? -2.573 1.262 12.900 1.00 94.06 67 ARG A C 1
ATOM 494 O O . ARG A 1 67 ? -3.316 1.990 12.247 1.00 94.06 67 ARG A O 1
ATOM 501 N N . GLY A 1 68 ? -3.015 0.414 13.826 1.00 92.19 68 GLY A N 1
ATOM 502 C CA . GLY A 1 68 ? -4.415 0.369 14.250 1.00 92.19 68 GLY A CA 1
ATOM 503 C C . GLY A 1 68 ? -4.824 1.642 15.001 1.00 92.19 68 GLY A C 1
ATOM 504 O O . GLY A 1 68 ? -4.121 2.068 15.921 1.00 92.19 68 GLY A O 1
ATOM 505 N N . SER A 1 69 ? -5.942 2.249 14.604 1.00 89.44 69 SER A N 1
ATOM 506 C CA . SER A 1 69 ? -6.557 3.424 15.245 1.00 89.44 69 SER A CA 1
ATOM 507 C C . SER A 1 69 ? -7.914 3.127 15.896 1.00 89.44 69 SER A C 1
ATOM 509 O O . SER A 1 69 ? -8.349 3.901 16.747 1.00 89.44 69 SER A O 1
ATOM 511 N N . GLY A 1 70 ? -8.546 1.997 15.566 1.00 91.19 70 GLY A N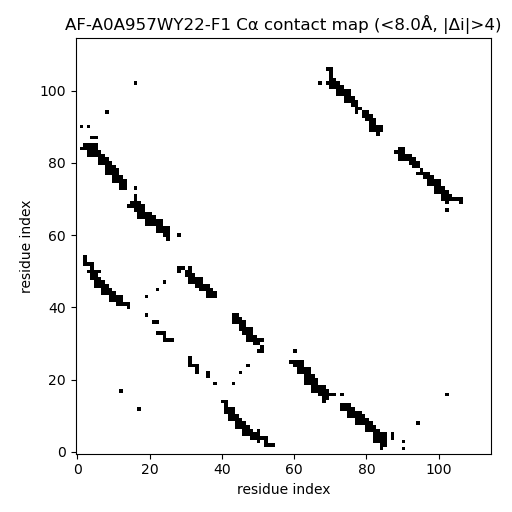 1
ATOM 512 C CA . GLY A 1 70 ? -9.834 1.565 16.112 1.00 91.19 70 GLY A CA 1
ATOM 513 C C . GLY A 1 70 ? -9.959 0.041 16.137 1.00 91.19 70 GLY A C 1
ATOM 514 O O . GLY A 1 70 ? -9.290 -0.640 15.363 1.00 91.19 70 GLY A O 1
ATOM 515 N N . VAL A 1 71 ? -10.789 -0.485 17.043 1.00 92.44 71 VAL A N 1
ATOM 516 C CA . VAL A 1 71 ? -11.026 -1.931 17.227 1.00 92.44 71 VAL A CA 1
ATOM 517 C C . VAL A 1 71 ? -12.089 -2.414 16.245 1.00 92.44 71 VAL A C 1
ATOM 519 O O . VAL A 1 71 ? -13.123 -1.767 16.100 1.00 92.44 71 VAL A O 1
ATOM 522 N N . GLY A 1 72 ? -11.867 -3.569 15.617 1.00 92.50 72 GLY A N 1
ATOM 523 C CA . GLY A 1 72 ? -12.830 -4.181 14.703 1.00 92.50 72 GLY A CA 1
ATOM 524 C C . GLY A 1 72 ? -12.202 -4.751 13.435 1.00 92.50 72 GLY A C 1
ATOM 525 O O . GLY A 1 72 ? -10.986 -4.713 13.235 1.00 92.50 72 GLY A O 1
ATOM 526 N N . ALA A 1 73 ? -13.058 -5.308 12.577 1.00 93.75 73 ALA A N 1
ATOM 527 C CA . ALA A 1 73 ? -12.671 -5.797 11.261 1.00 93.75 73 ALA A CA 1
ATOM 528 C C . ALA A 1 73 ? -12.769 -4.672 10.226 1.00 93.75 73 ALA A C 1
ATOM 530 O O . ALA A 1 73 ? -13.777 -3.972 10.143 1.00 93.75 73 ALA A O 1
ATOM 531 N N . THR A 1 74 ? -11.746 -4.540 9.392 1.00 96.38 74 THR A N 1
ATOM 532 C CA . THR A 1 74 ? -11.717 -3.581 8.288 1.00 96.38 74 THR A CA 1
ATOM 533 C C . THR A 1 74 ? -11.058 -4.182 7.054 1.00 96.38 74 THR A C 1
ATOM 535 O O . THR A 1 74 ? -10.423 -5.230 7.124 1.00 96.38 74 THR A O 1
ATOM 538 N N . THR A 1 75 ? -11.229 -3.546 5.898 1.00 95.12 75 THR A N 1
ATOM 539 C CA . THR A 1 75 ? -10.685 -4.023 4.623 1.00 95.12 75 THR A CA 1
ATOM 540 C C . THR A 1 75 ? -9.710 -3.013 4.035 1.00 95.12 75 THR A C 1
ATOM 542 O O . THR A 1 75 ? -9.990 -1.817 3.981 1.00 95.12 75 THR A O 1
ATOM 545 N N . ILE A 1 76 ? -8.589 -3.517 3.529 1.00 97.06 76 ILE A N 1
ATOM 546 C CA . ILE A 1 76 ? -7.697 -2.806 2.614 1.00 97.06 76 ILE A CA 1
ATOM 547 C C . ILE A 1 76 ? -8.019 -3.310 1.210 1.00 97.06 76 ILE A C 1
ATOM 549 O O . ILE A 1 76 ? -8.079 -4.519 0.994 1.00 97.06 76 ILE A O 1
ATOM 553 N N . SER A 1 77 ? -8.238 -2.412 0.253 1.00 97.69 77 SER A N 1
ATOM 554 C CA . SER A 1 77 ? -8.570 -2.771 -1.132 1.00 97.69 77 SER A CA 1
ATOM 555 C C . SER A 1 77 ? -7.724 -1.991 -2.126 1.00 97.69 77 SER A C 1
ATOM 557 O O . SER A 1 77 ? -7.478 -0.804 -1.930 1.00 97.69 77 SER A O 1
ATOM 559 N N . VAL A 1 78 ? -7.288 -2.650 -3.196 1.00 97.56 78 VAL A N 1
ATOM 560 C CA . VAL A 1 78 ? -6.629 -1.977 -4.318 1.00 97.56 78 VAL A CA 1
ATOM 561 C C . VAL A 1 78 ? -7.670 -1.205 -5.123 1.00 97.56 78 VAL A C 1
ATOM 563 O O . VAL A 1 78 ? -8.729 -1.739 -5.449 1.00 97.56 78 VAL A O 1
ATOM 566 N N . VAL A 1 79 ? -7.365 0.055 -5.425 1.00 97.50 79 VAL A N 1
ATOM 567 C CA . VAL A 1 79 ? -8.188 0.933 -6.266 1.00 97.50 79 VAL A CA 1
ATOM 568 C C . VAL A 1 79 ? -7.577 1.073 -7.651 1.00 97.50 79 VAL A C 1
ATOM 570 O O . VAL A 1 79 ? -8.300 0.990 -8.637 1.00 97.50 79 VAL A O 1
ATOM 573 N N . ASP A 1 80 ? -6.264 1.297 -7.716 1.00 97.38 80 ASP A N 1
ATOM 574 C CA . ASP A 1 80 ? -5.560 1.571 -8.967 1.00 97.38 80 ASP A CA 1
ATOM 575 C C . ASP A 1 80 ? -4.072 1.215 -8.864 1.00 97.38 80 ASP A C 1
ATOM 577 O O . ASP A 1 80 ? -3.514 1.145 -7.762 1.00 97.38 80 ASP A O 1
ATOM 581 N N . ALA A 1 81 ? -3.427 1.027 -10.014 1.00 96.88 81 ALA A N 1
ATOM 582 C CA . ALA A 1 81 ? -1.988 0.858 -10.133 1.00 96.88 81 ALA A CA 1
ATOM 583 C C . ALA A 1 81 ? -1.439 1.620 -11.339 1.00 96.88 81 ALA A C 1
ATOM 585 O O . ALA A 1 81 ? -2.008 1.606 -12.426 1.00 96.88 81 ALA A O 1
ATOM 586 N N . ALA A 1 82 ? -0.265 2.215 -11.159 1.00 96.75 82 ALA A N 1
ATOM 587 C CA . ALA A 1 82 ? 0.469 2.882 -12.222 1.00 96.75 82 ALA A CA 1
ATOM 588 C C . ALA A 1 82 ? 1.908 2.373 -12.267 1.00 96.75 82 ALA A C 1
ATOM 590 O O . ALA A 1 82 ? 2.505 2.052 -11.239 1.00 96.75 82 ALA A O 1
ATOM 591 N N . ALA A 1 83 ? 2.495 2.331 -13.458 1.00 95.88 83 ALA A N 1
ATOM 592 C CA . ALA A 1 83 ? 3.909 2.033 -13.616 1.00 95.88 83 ALA A CA 1
ATOM 593 C C . ALA A 1 83 ? 4.540 2.898 -14.701 1.00 95.88 83 ALA A C 1
ATOM 595 O O . ALA A 1 83 ? 3.872 3.360 -15.630 1.00 95.88 83 ALA A O 1
ATOM 596 N N . VAL A 1 84 ? 5.851 3.089 -14.586 1.00 95.31 84 VAL A N 1
ATOM 597 C CA . VAL A 1 84 ? 6.662 3.786 -15.587 1.00 95.31 84 VAL A CA 1
ATOM 598 C C . VAL A 1 84 ? 7.863 2.945 -15.989 1.00 95.31 84 VAL A C 1
ATOM 600 O O . VAL A 1 84 ? 8.398 2.194 -15.174 1.00 95.31 84 VAL A O 1
ATOM 603 N N . ASP A 1 85 ? 8.301 3.070 -17.238 1.00 94.06 85 ASP A N 1
ATOM 604 C CA . ASP A 1 85 ? 9.540 2.462 -17.728 1.00 94.06 85 ASP A CA 1
ATOM 605 C C . ASP A 1 85 ? 10.793 3.258 -17.304 1.00 94.06 85 ASP A C 1
ATOM 607 O O . ASP A 1 85 ? 10.722 4.270 -16.604 1.00 94.06 85 ASP A O 1
ATOM 611 N N . SER A 1 86 ? 11.976 2.812 -17.737 1.00 91.31 86 SER A N 1
ATOM 612 C CA . SER A 1 86 ? 13.248 3.483 -17.430 1.00 91.31 86 SER A CA 1
ATOM 613 C C . SER A 1 86 ? 13.395 4.880 -18.039 1.00 91.31 86 SER A C 1
ATOM 615 O O . SER A 1 86 ? 14.292 5.617 -17.641 1.00 91.31 86 SER A O 1
ATOM 617 N N . ALA A 1 87 ? 12.553 5.238 -19.009 1.00 93.06 87 ALA A N 1
ATOM 618 C CA . ALA A 1 87 ? 12.491 6.567 -19.605 1.00 93.06 87 ALA A CA 1
ATOM 619 C C . ALA A 1 87 ? 11.411 7.449 -18.948 1.00 93.06 87 ALA A C 1
ATOM 621 O O . ALA A 1 87 ? 11.171 8.560 -19.421 1.00 93.06 87 ALA A O 1
ATOM 622 N N . GLY A 1 88 ? 10.754 6.968 -17.884 1.00 90.69 88 GLY A N 1
ATOM 623 C CA . GLY A 1 88 ? 9.680 7.675 -17.189 1.00 90.69 88 GLY A CA 1
ATOM 624 C C . GLY A 1 88 ? 8.352 7.682 -17.946 1.00 90.69 88 GLY A C 1
ATOM 625 O O . GLY A 1 88 ? 7.462 8.459 -17.607 1.00 90.69 88 GLY A O 1
ATOM 626 N N . ARG A 1 89 ? 8.195 6.851 -18.983 1.00 95.38 89 ARG A N 1
ATOM 627 C CA . ARG A 1 89 ? 6.947 6.769 -19.751 1.00 95.38 89 ARG A CA 1
ATOM 628 C C . ARG A 1 89 ? 5.977 5.853 -19.031 1.00 95.38 89 ARG A C 1
ATOM 630 O O . ARG A 1 89 ? 6.373 4.775 -18.593 1.00 95.38 89 ARG A O 1
ATOM 637 N N . ALA A 1 90 ? 4.713 6.261 -18.959 1.00 95.62 90 ALA A N 1
ATOM 638 C CA . ALA A 1 90 ? 3.657 5.412 -18.428 1.00 95.62 90 ALA A CA 1
ATOM 639 C C . ALA A 1 90 ? 3.569 4.105 -19.229 1.00 95.62 90 ALA A C 1
ATOM 641 O O . ALA A 1 90 ? 3.575 4.113 -20.463 1.00 95.62 90 ALA A O 1
ATOM 642 N N . ILE A 1 91 ? 3.476 2.993 -18.512 1.00 95.12 91 ILE A N 1
ATOM 643 C CA . ILE A 1 91 ? 3.211 1.667 -19.064 1.00 95.12 91 ILE A CA 1
ATOM 644 C C . ILE A 1 91 ? 1.973 1.089 -18.387 1.00 95.12 91 ILE A C 1
ATOM 646 O O . ILE A 1 91 ? 1.605 1.504 -17.289 1.00 95.12 91 ILE A O 1
ATOM 650 N N . GLN A 1 92 ? 1.322 0.133 -19.048 1.00 93.69 92 GLN A N 1
ATOM 651 C CA . GLN A 1 92 ? 0.156 -0.529 -18.475 1.00 93.69 92 GLN A CA 1
ATOM 652 C C . GLN A 1 92 ? 0.554 -1.272 -17.197 1.00 93.69 92 GLN A C 1
ATOM 654 O O . GLN A 1 92 ? 1.503 -2.059 -17.192 1.00 93.69 92 GLN A O 1
ATOM 659 N N . ALA A 1 93 ? -0.193 -1.014 -16.131 1.00 92.69 93 ALA A N 1
ATOM 660 C CA . ALA A 1 93 ? -0.099 -1.707 -14.863 1.00 92.69 93 ALA A CA 1
ATOM 661 C C . ALA A 1 93 ? -1.511 -2.013 -14.385 1.00 92.69 93 ALA A C 1
ATOM 663 O O . ALA A 1 93 ? -2.422 -1.208 -14.552 1.00 92.69 93 ALA A O 1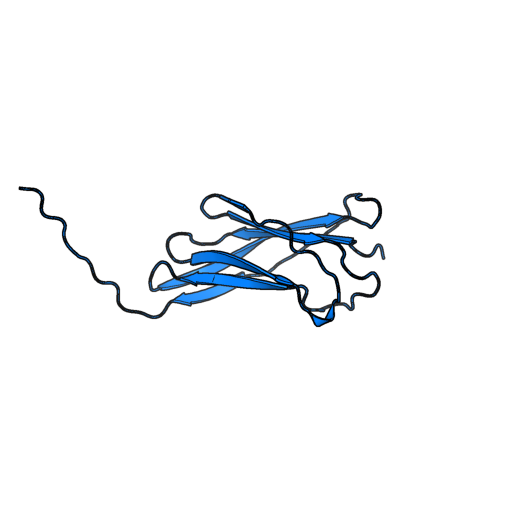
ATOM 664 N N . GLU A 1 94 ? -1.676 -3.186 -13.798 1.00 91.62 94 GLU A N 1
ATOM 665 C CA . GLU A 1 94 ? -2.924 -3.609 -13.189 1.00 91.62 94 GLU A CA 1
ATOM 666 C C . GLU A 1 94 ? -2.580 -4.233 -11.845 1.00 91.62 94 GLU A C 1
ATOM 668 O O . GLU A 1 94 ? -1.595 -4.966 -11.714 1.00 91.62 94 GLU A O 1
ATOM 673 N N . ALA A 1 95 ? -3.386 -3.929 -10.837 1.00 91.50 95 ALA A N 1
ATOM 674 C CA . ALA A 1 95 ? -3.311 -4.587 -9.551 1.00 91.50 95 ALA A CA 1
ATOM 675 C C . ALA A 1 95 ? -4.726 -4.848 -9.054 1.00 91.50 95 ALA A C 1
ATOM 677 O O . ALA A 1 95 ? -5.618 -4.009 -9.162 1.00 91.50 95 ALA A O 1
ATOM 678 N N . THR A 1 96 ? -4.919 -6.028 -8.485 1.00 91.62 96 THR A N 1
ATOM 679 C CA . THR A 1 96 ? -6.176 -6.435 -7.868 1.00 91.62 96 THR A CA 1
ATOM 680 C C . THR A 1 96 ? -5.861 -7.067 -6.532 1.00 91.62 96 THR A C 1
ATOM 682 O O . THR A 1 96 ? -4.892 -7.817 -6.416 1.00 91.62 96 THR A O 1
ATOM 685 N N . GLY A 1 97 ? -6.688 -6.812 -5.530 1.00 90.69 97 GLY A N 1
ATOM 686 C CA . GLY A 1 97 ? -6.527 -7.450 -4.237 1.00 90.69 97 GLY A CA 1
ATOM 687 C C . GLY A 1 97 ? -7.334 -6.763 -3.156 1.00 90.69 97 GLY A C 1
ATOM 688 O O . GLY A 1 97 ? -7.619 -5.565 -3.220 1.00 90.69 97 GLY A O 1
ATOM 689 N N . SER A 1 98 ? -7.685 -7.544 -2.146 1.00 92.50 98 SER A N 1
ATOM 690 C CA . SER A 1 98 ? -8.268 -7.051 -0.909 1.00 92.50 98 SER A CA 1
ATOM 691 C C . SER A 1 98 ? -7.841 -7.939 0.247 1.00 92.50 98 SER A C 1
ATOM 693 O O . SER A 1 98 ? -7.740 -9.154 0.079 1.00 92.50 98 SER A O 1
ATOM 695 N N . GLY A 1 99 ? -7.635 -7.347 1.417 1.00 91.12 99 GLY A N 1
ATOM 696 C CA . GLY A 1 99 ? -7.324 -8.063 2.648 1.00 91.12 99 GLY A CA 1
ATOM 697 C C . GLY A 1 99 ? -8.193 -7.570 3.793 1.00 91.12 99 GLY A C 1
ATOM 698 O O . GLY A 1 99 ? -8.431 -6.368 3.909 1.00 91.12 99 GLY A O 1
ATOM 699 N N . VAL A 1 100 ? -8.658 -8.494 4.634 1.00 92.19 100 VAL A N 1
ATOM 700 C CA . VAL A 1 100 ? -9.346 -8.160 5.885 1.00 92.19 100 VAL A CA 1
ATOM 701 C C . VAL A 1 100 ? -8.311 -8.084 7.000 1.00 92.19 100 VAL A C 1
ATOM 703 O O . VAL A 1 100 ? -7.541 -9.021 7.201 1.00 92.19 100 VAL A O 1
ATOM 706 N N . VAL A 1 101 ? -8.316 -6.977 7.731 1.00 88.75 101 VAL A N 1
ATOM 707 C CA . VAL A 1 101 ? -7.496 -6.755 8.920 1.00 88.75 101 VAL A CA 1
ATOM 708 C C . VAL A 1 101 ? -8.414 -6.756 10.132 1.00 88.75 101 VAL A C 1
ATOM 710 O O . VAL A 1 101 ? -9.428 -6.060 10.141 1.00 88.75 101 VAL A O 1
ATOM 713 N N . HIS A 1 102 ? -8.053 -7.533 11.150 1.00 90.25 102 HIS A N 1
ATOM 714 C CA . HIS A 1 102 ? -8.697 -7.491 12.458 1.00 90.25 102 HIS A CA 1
ATOM 715 C C . HIS A 1 102 ? -7.780 -6.741 13.418 1.00 90.25 102 HIS A C 1
ATOM 717 O O . HIS A 1 102 ? -6.625 -7.125 13.602 1.00 90.25 102 HIS A O 1
ATOM 723 N N . VAL A 1 103 ? -8.285 -5.648 13.986 1.00 87.38 103 VAL A N 1
ATOM 724 C CA . VAL A 1 103 ? -7.613 -4.928 15.066 1.00 87.38 103 VAL A CA 1
ATOM 725 C C . VAL A 1 103 ? -8.237 -5.385 16.376 1.00 87.38 103 VAL A C 1
ATOM 727 O O . VAL A 1 103 ? -9.346 -4.968 16.719 1.00 87.38 103 VAL A O 1
ATOM 730 N N . ASP A 1 104 ? -7.528 -6.260 17.084 1.00 85.38 104 ASP A N 1
ATOM 731 C CA . ASP A 1 104 ? -7.946 -6.765 18.390 1.00 85.38 104 ASP A CA 1
ATOM 732 C C . ASP A 1 104 ? -7.637 -5.743 19.494 1.00 85.38 104 ASP A C 1
ATOM 734 O O . ASP A 1 104 ? -6.581 -5.104 19.502 1.00 85.38 104 ASP A O 1
ATOM 738 N N . GLY A 1 105 ? -8.553 -5.590 20.451 1.00 81.25 105 GLY A N 1
ATOM 739 C CA . GLY A 1 105 ? -8.377 -4.695 21.593 1.00 81.25 105 GLY A CA 1
ATOM 740 C C . GLY A 1 105 ? -9.674 -4.411 22.350 1.00 81.25 105 GLY A C 1
ATOM 741 O O . GLY A 1 105 ? -10.725 -4.972 22.048 1.00 81.25 105 GLY A O 1
ATOM 742 N N . GLU A 1 106 ? -9.594 -3.512 23.330 1.00 73.56 106 GLU A N 1
ATOM 743 C CA . GLU A 1 106 ? -10.737 -3.006 24.095 1.00 73.56 106 GLU A CA 1
ATOM 744 C C . GLU A 1 106 ? -10.906 -1.504 23.821 1.00 73.56 106 GLU A C 1
ATOM 746 O O . GLU A 1 106 ? -9.946 -0.737 23.914 1.00 73.56 106 GLU A O 1
ATOM 751 N N . GLN A 1 107 ? -12.118 -1.072 23.460 1.00 70.56 107 GLN A N 1
ATOM 752 C CA . GLN A 1 107 ? -12.419 0.343 23.243 1.00 70.56 107 GLN A CA 1
ATOM 753 C C . GLN A 1 107 ? -13.004 0.954 24.519 1.00 70.56 107 GLN A C 1
ATOM 755 O O . GLN A 1 107 ? -14.124 0.638 24.919 1.00 70.56 107 GLN A O 1
ATOM 760 N N . LEU A 1 108 ? -12.251 1.860 25.141 1.00 67.88 108 LEU A N 1
ATOM 761 C CA . LEU A 1 108 ? -12.676 2.589 26.334 1.00 67.88 108 LEU A CA 1
ATOM 762 C C . LEU A 1 108 ? -13.163 3.990 25.952 1.00 67.88 108 LEU A C 1
ATOM 764 O O . LEU A 1 108 ? -12.485 4.724 25.234 1.00 67.88 108 LEU A O 1
ATOM 768 N N . TRP A 1 109 ? -14.326 4.378 26.470 1.00 74.56 109 TRP A N 1
ATOM 769 C CA . TRP A 1 109 ? -14.904 5.705 26.265 1.00 74.56 109 TRP A CA 1
ATOM 770 C C . TRP A 1 109 ? -14.753 6.532 27.541 1.00 74.56 109 TRP A C 1
ATOM 772 O O . TRP A 1 109 ? -15.317 6.181 28.576 1.00 74.56 109 TRP A O 1
ATOM 782 N N . VAL A 1 110 ? -14.006 7.640 27.477 1.00 68.06 110 VAL A N 1
ATOM 783 C CA . VAL A 1 110 ? -13.917 8.605 28.584 1.00 68.06 110 VAL A CA 1
ATOM 784 C C . VAL A 1 110 ? -14.908 9.742 28.314 1.00 68.06 110 VAL A C 1
ATOM 786 O O . VAL A 1 110 ? -14.680 10.526 27.390 1.00 68.06 110 VAL A O 1
ATOM 789 N N . PRO A 1 111 ? -16.017 9.856 29.068 1.00 67.19 111 PRO A N 1
ATOM 790 C CA . PRO A 1 111 ? -16.966 10.941 28.869 1.00 67.19 111 PRO A CA 1
ATOM 791 C C . PRO A 1 111 ? -16.323 12.277 29.255 1.00 67.19 111 PRO A C 1
ATOM 793 O O . PRO A 1 111 ? -15.829 12.446 30.370 1.00 67.19 111 PRO A O 1
ATOM 796 N N . VAL A 1 112 ? -16.365 13.250 28.345 1.00 75.06 112 VAL A N 1
ATOM 797 C CA . VAL A 1 112 ? -15.998 14.634 28.656 1.00 75.06 112 VAL A CA 1
ATOM 798 C C . VAL A 1 112 ? -17.248 15.347 29.154 1.00 75.06 112 VAL A C 1
ATOM 800 O O . VAL A 1 112 ? -18.179 15.596 28.392 1.00 75.06 112 VAL A O 1
ATOM 803 N N . VAL A 1 113 ? -17.279 15.658 30.449 1.00 75.00 113 VAL A N 1
ATOM 804 C CA . VAL A 1 113 ? -18.371 16.417 31.066 1.00 75.00 113 VAL A CA 1
ATOM 805 C C . VAL A 1 113 ? -17.949 17.882 31.131 1.00 75.00 113 VAL A C 1
ATOM 807 O O . VAL A 1 113 ? -17.045 18.226 31.890 1.00 75.00 113 VAL A O 1
ATOM 810 N N . HIS A 1 114 ? -18.581 18.746 30.336 1.00 60.19 114 HIS A N 1
ATOM 811 C CA . HIS A 1 114 ? -18.424 20.194 30.486 1.00 60.19 114 HIS A CA 1
ATOM 812 C C . HIS A 1 114 ? -19.411 20.675 31.555 1.00 60.19 114 HIS A C 1
ATOM 814 O O . HIS A 1 114 ? -20.601 20.365 31.477 1.00 60.19 114 HIS A O 1
ATOM 820 N N . ARG A 1 115 ? -18.909 21.377 32.573 1.00 60.75 115 ARG A N 1
ATOM 821 C CA . ARG A 1 115 ? -19.734 22.113 33.542 1.00 60.75 115 ARG A CA 1
ATOM 822 C C . ARG A 1 115 ? -19.830 23.577 33.149 1.00 60.75 115 ARG A C 1
ATOM 824 O O . ARG A 1 115 ? -18.915 24.036 32.428 1.00 60.75 115 ARG A O 1
#

pLDDT: mean 91.44, std 8.31, range [60.19, 98.25]

Secondary structure (DSSP, 8-state):
-PPPSEEEEEEE--TTTEEEEEEEE-GGG-S-EEEEEEEETTEEEEEEES--TTPPTT---EEEEEEE-SSEEEEEEEEEEEEE-TTS-EE------EEEEEE------------